Protein AF-A0A7K4GZM2-F1 (afdb_monomer_lite)

Structure (mmCIF, N/CA/C/O backbone):
data_AF-A0A7K4GZM2-F1
#
_entry.id   AF-A0A7K4GZM2-F1
#
loop_
_atom_site.group_PDB
_atom_site.id
_atom_site.type_symbol
_atom_site.label_atom_id
_atom_site.label_alt_id
_atom_site.label_comp_id
_atom_site.label_asym_id
_atom_site.label_entity_id
_atom_site.label_seq_id
_atom_site.pdbx_PDB_ins_code
_atom_site.Cartn_x
_atom_site.Cartn_y
_atom_site.Cartn_z
_atom_site.occupancy
_atom_site.B_iso_or_equiv
_atom_site.auth_seq_id
_atom_site.auth_comp_id
_atom_site.auth_asym_id
_atom_site.auth_atom_id
_atom_site.pdbx_PDB_model_num
ATOM 1 N N . ASN A 1 1 ? -41.324 -0.581 61.696 1.00 61.19 1 ASN A N 1
ATOM 2 C CA . ASN A 1 1 ? -40.432 0.568 61.418 1.00 61.19 1 ASN A CA 1
ATOM 3 C C . ASN A 1 1 ? -38.972 0.171 61.195 1.00 61.19 1 ASN A C 1
ATOM 5 O O . ASN A 1 1 ? -38.541 0.281 60.059 1.00 61.19 1 ASN A O 1
ATOM 9 N N . ASN A 1 2 ? -38.224 -0.384 62.160 1.00 70.12 2 ASN A N 1
ATOM 10 C CA . ASN A 1 2 ? -36.789 -0.703 61.947 1.00 70.12 2 ASN A CA 1
ATOM 11 C C . ASN A 1 2 ? -36.488 -1.720 60.825 1.00 70.12 2 ASN A C 1
ATOM 13 O O . ASN A 1 2 ? -35.493 -1.585 60.121 1.00 70.12 2 ASN A O 1
ATOM 17 N N . ASN A 1 3 ? -37.356 -2.713 60.610 1.00 80.44 3 ASN A N 1
ATOM 18 C CA . ASN A 1 3 ? -37.133 -3.757 59.598 1.00 80.44 3 ASN A CA 1
ATOM 19 C C . ASN A 1 3 ? -37.296 -3.262 58.145 1.00 80.44 3 ASN A C 1
ATOM 21 O O . ASN A 1 3 ? -36.749 -3.859 57.221 1.00 80.44 3 ASN A O 1
ATOM 25 N N . GLU A 1 4 ? -38.063 -2.192 57.920 1.00 85.56 4 GLU A N 1
ATOM 26 C CA . GLU A 1 4 ? -38.212 -1.594 56.586 1.00 85.56 4 GLU A CA 1
ATOM 27 C C . GLU A 1 4 ? -37.049 -0.668 56.252 1.00 85.56 4 GLU A C 1
ATOM 29 O O . GLU A 1 4 ? -36.543 -0.714 55.133 1.00 85.56 4 GLU A O 1
ATOM 34 N N . ILE A 1 5 ? -36.569 0.086 57.245 1.00 88.81 5 ILE A N 1
ATOM 35 C CA . ILE A 1 5 ? -35.368 0.921 57.131 1.00 88.81 5 ILE A CA 1
ATOM 36 C C . ILE A 1 5 ? -34.173 0.054 56.712 1.00 88.81 5 ILE A C 1
ATOM 38 O O . ILE A 1 5 ? -33.538 0.339 55.702 1.00 88.81 5 ILE A O 1
ATOM 42 N N .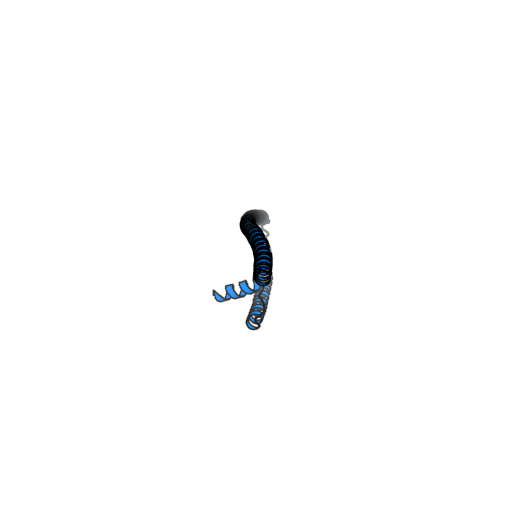 PHE A 1 6 ? -33.969 -1.089 57.374 1.00 89.12 6 PHE A N 1
ATOM 43 C CA . PHE A 1 6 ? -32.878 -2.016 57.051 1.00 89.12 6 PHE A CA 1
ATOM 44 C C . PHE A 1 6 ? -32.969 -2.594 55.623 1.00 89.12 6 PHE A C 1
ATOM 46 O O . PHE A 1 6 ? -31.968 -2.791 54.932 1.00 89.12 6 PHE A O 1
ATOM 53 N N . LYS A 1 7 ? -34.191 -2.857 55.132 1.00 91.00 7 LYS A N 1
ATOM 54 C CA . LYS A 1 7 ? -34.418 -3.308 53.747 1.00 91.00 7 LYS A CA 1
ATOM 55 C C . LYS A 1 7 ? -34.114 -2.206 52.732 1.00 91.00 7 LYS A C 1
ATOM 57 O O . LYS A 1 7 ? -33.614 -2.509 51.649 1.00 91.00 7 LYS A O 1
ATOM 62 N N . ILE A 1 8 ? -34.439 -0.956 53.055 1.00 91.44 8 ILE A N 1
ATOM 63 C CA . ILE A 1 8 ? -34.152 0.206 52.208 1.00 91.44 8 ILE A CA 1
ATOM 64 C C . ILE A 1 8 ? -32.641 0.454 52.154 1.00 91.44 8 ILE A C 1
ATOM 66 O O . ILE A 1 8 ? -32.098 0.586 51.060 1.00 91.44 8 ILE A O 1
ATOM 70 N N . GLU A 1 9 ? -31.946 0.417 53.290 1.00 91.81 9 GLU A N 1
ATOM 71 C CA . GLU A 1 9 ? -30.486 0.566 53.365 1.00 91.81 9 GLU A CA 1
ATOM 72 C C . GLU A 1 9 ? -29.762 -0.483 52.518 1.00 91.81 9 GLU A C 1
ATOM 74 O O . GLU A 1 9 ? -28.926 -0.141 51.681 1.00 91.81 9 GLU A O 1
ATOM 79 N N . ARG A 1 10 ? -30.167 -1.755 52.624 1.00 92.38 10 ARG A N 1
ATOM 80 C CA . ARG A 1 10 ? -29.591 -2.833 51.810 1.00 92.38 10 ARG A CA 1
ATOM 81 C C . ARG A 1 10 ? -29.833 -2.637 50.311 1.00 92.38 10 ARG A C 1
ATOM 83 O O . ARG A 1 10 ? -28.962 -2.944 49.499 1.00 92.38 10 ARG A O 1
ATOM 90 N N . LYS A 1 11 ? -31.001 -2.116 49.915 1.00 94.31 11 LYS A N 1
ATOM 91 C CA . LYS A 1 11 ? -31.277 -1.766 48.509 1.00 94.31 11 LYS A CA 1
ATOM 92 C C . LYS A 1 11 ? -30.381 -0.625 48.031 1.00 94.31 11 LYS A C 1
ATOM 94 O O . LYS A 1 11 ? -29.847 -0.713 46.929 1.00 94.31 11 LYS A O 1
ATOM 99 N N . ILE A 1 12 ? -30.191 0.411 48.850 1.00 94.06 12 ILE A N 1
ATOM 100 C CA . ILE A 1 12 ? -29.289 1.530 48.544 1.00 94.06 12 ILE A CA 1
ATOM 101 C C . ILE A 1 12 ? -27.859 1.018 48.348 1.00 94.06 12 ILE A C 1
ATOM 103 O O . ILE A 1 12 ? -27.183 1.420 47.403 1.00 94.06 12 ILE A O 1
ATOM 107 N N . GLU A 1 13 ? -27.406 0.097 49.194 1.00 94.69 13 GLU A N 1
ATOM 108 C CA . GLU A 1 13 ? -26.070 -0.488 49.107 1.00 94.69 13 GLU A CA 1
ATOM 109 C C . GLU A 1 13 ? -25.874 -1.318 47.828 1.00 94.69 13 GLU A C 1
ATOM 111 O O . GLU A 1 13 ? -24.885 -1.137 47.116 1.00 94.69 13 GLU A O 1
ATOM 116 N N . ILE A 1 14 ? -26.861 -2.141 47.452 1.00 94.62 14 ILE A N 1
ATOM 117 C CA . ILE A 1 14 ? -26.853 -2.876 46.175 1.00 94.62 14 ILE A CA 1
ATOM 118 C C . ILE A 1 14 ? -26.784 -1.911 44.985 1.00 94.62 14 ILE A C 1
ATOM 120 O O . ILE A 1 14 ? -26.012 -2.131 44.050 1.00 94.62 14 ILE A O 1
ATOM 124 N N . VAL A 1 15 ? -27.568 -0.830 45.014 1.00 95.94 15 VAL A N 1
ATOM 125 C CA . VAL A 1 15 ? -27.566 0.180 43.947 1.00 95.94 15 VAL A CA 1
ATOM 126 C C . VAL A 1 15 ? -26.206 0.873 43.847 1.00 95.94 15 VAL A C 1
ATOM 128 O O . VAL A 1 15 ? -25.705 1.035 42.736 1.00 95.94 15 VAL A O 1
ATOM 131 N N . LYS A 1 16 ? -25.560 1.205 44.973 1.00 96.50 16 LYS A N 1
ATOM 132 C CA . LYS A 1 16 ? -24.195 1.763 44.986 1.00 96.50 16 LYS A CA 1
ATOM 133 C C . LYS A 1 16 ? -23.177 0.810 44.360 1.00 96.50 16 LYS A C 1
ATOM 135 O O . LYS A 1 16 ? -22.384 1.233 43.524 1.00 96.50 16 LYS A O 1
ATOM 140 N N . ILE A 1 17 ? -23.224 -0.476 44.714 1.00 95.62 17 ILE A N 1
ATOM 141 C CA . ILE A 1 17 ? -22.334 -1.493 44.132 1.00 95.62 17 ILE A CA 1
ATOM 142 C C . ILE A 1 17 ? -22.547 -1.591 42.617 1.00 95.62 17 ILE A C 1
ATOM 144 O O . ILE A 1 17 ? -21.582 -1.643 41.856 1.00 95.62 17 ILE A O 1
ATOM 148 N N . ASN A 1 18 ? -23.802 -1.593 42.164 1.00 96.38 18 ASN A N 1
ATOM 149 C CA . ASN A 1 18 ? -24.116 -1.658 40.739 1.00 96.38 18 ASN A CA 1
ATOM 150 C C . ASN A 1 18 ? -23.653 -0.403 39.986 1.00 96.38 18 ASN A C 1
ATOM 152 O O . ASN A 1 18 ? -23.101 -0.529 38.897 1.00 96.38 18 ASN A O 1
ATOM 156 N N . LEU A 1 19 ? -23.815 0.786 40.572 1.00 96.12 19 LEU A N 1
ATOM 157 C CA . LEU A 1 19 ? -23.305 2.039 40.009 1.00 96.12 19 LEU A CA 1
ATOM 158 C C . LEU A 1 19 ? -21.782 2.018 39.857 1.00 96.12 19 LEU A C 1
ATOM 160 O O . LEU A 1 19 ? -21.281 2.353 38.786 1.00 96.12 19 LEU A O 1
ATOM 164 N N . ASN A 1 20 ? -21.055 1.555 40.877 1.00 96.88 20 ASN A N 1
ATOM 165 C CA . ASN A 1 20 ? -19.599 1.427 40.801 1.00 96.88 20 ASN A CA 1
ATOM 166 C C . ASN A 1 20 ? -19.174 0.462 39.685 1.00 96.88 20 ASN A C 1
ATOM 168 O O . ASN A 1 20 ? -18.287 0.790 38.902 1.00 96.88 20 ASN A O 1
ATOM 172 N N . LYS A 1 21 ? -19.857 -0.681 39.536 1.00 96.75 21 LYS A N 1
ATOM 173 C CA . LYS A 1 21 ? -19.587 -1.629 38.441 1.00 96.75 21 LYS A CA 1
ATOM 174 C C . LYS A 1 21 ? -19.818 -1.015 37.061 1.00 96.75 21 LYS A C 1
ATOM 176 O O . LYS A 1 21 ? -19.026 -1.246 36.152 1.00 96.75 21 LYS A O 1
ATOM 181 N N . ILE A 1 22 ? -20.895 -0.246 36.892 1.00 96.12 22 ILE A N 1
ATOM 182 C CA . ILE A 1 22 ? -21.176 0.452 35.628 1.00 96.12 22 ILE A CA 1
ATOM 183 C C . ILE A 1 22 ? -20.067 1.467 35.337 1.00 96.12 22 ILE A C 1
ATOM 185 O O . ILE A 1 22 ? -19.586 1.541 34.209 1.00 96.12 22 ILE A O 1
ATOM 189 N N . TYR A 1 23 ? -19.626 2.209 36.352 1.00 96.69 23 TYR A N 1
ATOM 190 C CA . TYR A 1 23 ? -18.552 3.186 36.210 1.00 96.69 23 TYR A CA 1
ATOM 191 C C . TYR A 1 23 ? -17.219 2.535 35.805 1.00 96.69 23 TYR A C 1
ATOM 193 O O . TYR A 1 23 ? -16.563 2.996 34.872 1.00 96.69 23 TYR A O 1
ATOM 201 N N . GLU A 1 24 ? -16.848 1.415 36.431 1.00 96.56 24 GLU A N 1
ATOM 202 C CA . GLU A 1 24 ? -15.659 0.637 36.057 1.00 96.56 24 GLU A CA 1
ATOM 203 C C . GLU A 1 24 ? -15.724 0.138 34.607 1.00 96.56 24 GLU A C 1
ATOM 205 O O . GLU A 1 24 ? -14.749 0.247 33.857 1.00 96.56 24 GLU A O 1
ATOM 210 N N . GLN A 1 25 ? -16.879 -0.385 34.183 1.00 96.62 25 GLN A N 1
ATOM 211 C CA . GLN A 1 25 ? -17.083 -0.831 32.803 1.00 96.62 25 GLN A CA 1
ATOM 212 C C . GLN A 1 25 ? -16.968 0.326 31.808 1.00 96.62 25 GLN A C 1
ATOM 214 O O . GLN A 1 25 ? -16.331 0.170 30.764 1.00 96.62 25 GLN A O 1
ATOM 219 N N . LEU A 1 26 ? -17.539 1.483 32.146 1.00 96.94 26 LEU A N 1
ATOM 220 C CA . LEU A 1 26 ? -17.491 2.675 31.310 1.00 96.94 26 LEU A CA 1
ATOM 221 C C . LEU A 1 26 ? -16.056 3.180 31.135 1.00 96.94 26 LEU A C 1
ATOM 223 O O . LEU A 1 26 ? -15.643 3.443 30.006 1.00 96.94 26 LEU A O 1
ATOM 227 N N . ASN A 1 27 ? -15.269 3.227 32.212 1.00 96.94 27 ASN A N 1
ATOM 228 C CA . ASN A 1 27 ? -13.855 3.596 32.130 1.00 96.94 27 ASN A CA 1
ATOM 229 C C . ASN A 1 27 ? -13.065 2.616 31.265 1.00 96.94 27 ASN A C 1
ATOM 231 O O . ASN A 1 27 ? -12.371 3.038 30.344 1.00 96.94 27 ASN A O 1
ATOM 235 N N . LYS A 1 28 ? -13.251 1.308 31.469 1.00 97.38 28 LYS A N 1
ATOM 236 C CA . LYS A 1 28 ? -12.581 0.282 30.661 1.00 97.38 28 LYS A CA 1
ATOM 237 C C . LYS A 1 28 ? -12.896 0.417 29.168 1.00 97.38 28 LYS A C 1
ATOM 239 O O . LYS A 1 28 ? -12.027 0.220 28.320 1.00 97.38 28 LYS A O 1
ATOM 244 N N . TRP A 1 29 ? -14.149 0.708 28.823 1.00 97.25 29 TRP A N 1
ATOM 245 C CA . TRP A 1 29 ? -14.552 0.894 27.428 1.00 97.25 29 TRP A CA 1
ATOM 246 C C . TRP A 1 29 ? -14.038 2.210 26.851 1.00 97.25 29 TRP A C 1
ATOM 248 O O . TRP A 1 29 ? -13.627 2.235 25.692 1.00 97.25 29 TRP A O 1
ATOM 258 N N . SER A 1 30 ? -14.012 3.270 27.657 1.00 96.69 30 SER A N 1
ATOM 259 C CA . SER A 1 30 ? -13.432 4.559 27.283 1.00 96.69 30 SER A CA 1
ATOM 260 C C . SER A 1 30 ? -11.944 4.419 26.960 1.00 96.69 30 SER A C 1
ATOM 262 O O . SER A 1 30 ? -11.522 4.767 25.859 1.00 96.69 30 SER A O 1
ATOM 264 N N . GLU A 1 31 ? -11.166 3.800 27.851 1.00 97.69 31 GLU A N 1
ATOM 265 C CA . GLU A 1 31 ? -9.734 3.545 27.652 1.00 97.69 31 GLU A CA 1
ATOM 266 C C . GLU A 1 31 ? -9.476 2.717 26.392 1.00 97.69 31 GLU A C 1
ATOM 268 O O . GLU A 1 31 ? -8.670 3.101 25.544 1.00 97.69 31 GLU A O 1
ATOM 273 N N . LYS A 1 32 ? -10.229 1.625 26.207 1.00 97.62 32 LYS A N 1
ATOM 274 C CA . LYS A 1 32 ? -10.116 0.782 25.011 1.00 97.62 32 LYS A CA 1
ATOM 275 C C . LYS A 1 32 ? -10.452 1.547 23.727 1.00 97.62 32 LYS A C 1
ATOM 277 O O . LYS A 1 32 ? -9.831 1.318 22.689 1.00 97.62 32 LYS A O 1
ATOM 282 N N . SER A 1 33 ? -11.439 2.440 23.777 1.00 96.06 33 SER A N 1
ATOM 283 C CA . SER A 1 33 ? -11.805 3.294 22.645 1.00 96.06 33 SER A CA 1
ATOM 284 C C . SER A 1 33 ? -10.667 4.251 22.281 1.00 96.06 33 SER A C 1
ATOM 286 O O . SER A 1 33 ? -10.290 4.339 21.112 1.00 96.06 33 SER A O 1
ATOM 288 N N . GLN A 1 34 ? -10.056 4.897 23.280 1.00 97.19 34 GLN A N 1
ATOM 289 C CA . GLN A 1 34 ? -8.914 5.793 23.079 1.00 97.19 34 GLN A CA 1
ATOM 290 C C . GLN A 1 34 ? -7.684 5.053 22.538 1.00 97.19 34 GLN A C 1
ATOM 292 O O . GLN A 1 34 ? -7.028 5.536 21.615 1.00 97.19 34 GLN A O 1
ATOM 297 N N . GLU A 1 35 ? -7.398 3.852 23.044 1.00 97.81 35 GLU A N 1
ATOM 298 C CA . GLU A 1 35 ? -6.292 3.027 22.549 1.00 97.81 35 GLU A CA 1
ATOM 299 C C . GLU A 1 35 ? -6.488 2.655 21.072 1.00 97.81 35 GLU A C 1
ATOM 301 O O . GLU A 1 35 ? -5.576 2.804 20.256 1.00 97.81 35 GLU A O 1
ATOM 306 N N . ASN A 1 36 ? -7.696 2.224 20.702 1.00 97.25 36 ASN A N 1
ATOM 307 C CA . ASN A 1 36 ? -8.025 1.912 19.314 1.00 97.25 36 ASN A CA 1
ATOM 308 C C . ASN A 1 36 ? -7.939 3.146 18.411 1.00 97.25 36 ASN A C 1
ATOM 310 O O . ASN A 1 36 ? -7.453 3.041 17.286 1.00 97.25 36 ASN A O 1
ATOM 314 N N . HIS A 1 37 ? -8.381 4.309 18.894 1.00 96.44 37 HIS A N 1
ATOM 315 C CA . HIS A 1 37 ? -8.253 5.564 18.160 1.00 96.44 37 HIS A CA 1
ATOM 316 C C . HIS A 1 37 ? -6.781 5.917 17.908 1.00 96.44 37 HIS A C 1
ATOM 318 O O . HIS A 1 37 ? -6.410 6.249 16.784 1.00 96.44 37 HIS A O 1
ATOM 324 N N . SER A 1 38 ? -5.926 5.761 18.920 1.00 97.94 38 SER A N 1
ATOM 325 C CA . SER A 1 38 ? -4.485 5.991 18.792 1.00 97.94 38 SER A CA 1
ATOM 326 C C . SER A 1 38 ? -3.836 5.038 17.781 1.00 97.94 38 SER A C 1
ATOM 328 O O . SER A 1 38 ? -3.120 5.484 16.885 1.00 97.94 38 SER A O 1
ATOM 330 N N . LYS A 1 39 ? -4.159 3.736 17.841 1.00 97.88 39 LYS A N 1
ATOM 331 C CA . LYS A 1 39 ? -3.692 2.745 16.853 1.00 97.88 39 LYS A CA 1
ATOM 332 C C . LYS A 1 39 ? -4.147 3.094 15.441 1.00 97.88 39 LYS A C 1
ATOM 334 O O . LYS A 1 39 ? -3.353 3.055 14.511 1.00 97.88 39 LYS A O 1
ATOM 339 N N . MET A 1 40 ? -5.410 3.481 15.284 1.00 97.06 40 MET A N 1
ATOM 340 C CA . MET A 1 40 ? -5.953 3.905 13.997 1.00 97.06 40 MET A CA 1
ATOM 341 C C . MET A 1 40 ? -5.161 5.090 13.426 1.00 97.06 40 MET A C 1
ATOM 343 O O . MET A 1 40 ? -4.731 5.026 12.277 1.00 97.06 40 MET A O 1
ATOM 347 N N . LEU A 1 41 ? -4.882 6.122 14.228 1.00 97.81 41 LEU A N 1
ATOM 348 C CA . LEU A 1 41 ? -4.074 7.265 13.791 1.00 97.81 41 LEU A CA 1
ATOM 349 C C . LEU A 1 41 ? -2.656 6.858 13.370 1.00 97.81 41 LEU A C 1
ATOM 351 O O . LEU A 1 41 ? -2.160 7.349 12.356 1.00 97.81 41 LEU A O 1
ATOM 355 N N . GLN A 1 42 ? -2.015 5.953 14.112 1.00 97.38 42 GLN A N 1
ATOM 356 C CA . GLN A 1 42 ? -0.696 5.428 13.750 1.00 97.38 42 GLN A CA 1
ATOM 357 C C . GLN A 1 42 ? -0.724 4.697 12.403 1.00 97.38 42 GLN A C 1
ATOM 359 O O . GLN A 1 42 ? 0.146 4.926 11.564 1.00 97.38 42 GLN A O 1
ATOM 364 N N . GLU A 1 43 ? -1.743 3.872 12.159 1.00 97.44 43 GLU A N 1
ATOM 365 C CA . GLU A 1 43 ? -1.900 3.177 10.880 1.00 97.44 43 GLU A CA 1
ATOM 366 C C . GLU A 1 43 ? -2.107 4.152 9.715 1.00 97.44 43 GLU A C 1
ATOM 368 O O . GLU A 1 43 ? -1.476 4.002 8.669 1.00 97.44 43 GLU A O 1
ATOM 373 N N . PHE A 1 44 ? -2.907 5.209 9.890 1.00 97.25 44 PHE A N 1
ATOM 374 C CA . PHE A 1 44 ? -3.052 6.241 8.857 1.00 97.25 44 PHE A CA 1
ATOM 375 C C . PHE A 1 44 ? -1.728 6.946 8.548 1.00 97.25 44 PHE A C 1
ATOM 377 O O . P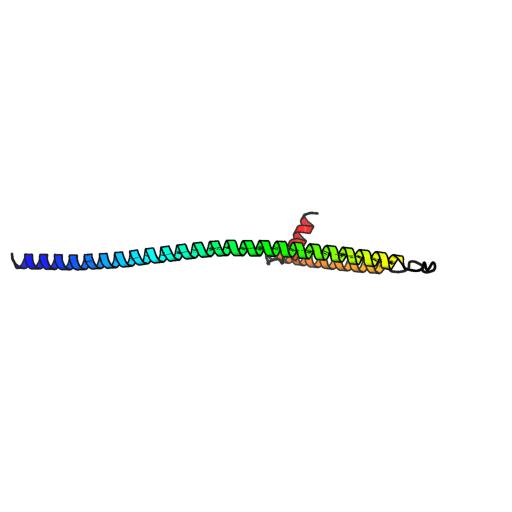HE A 1 44 ? -1.374 7.102 7.379 1.00 97.25 44 PHE A O 1
ATOM 384 N N . GLN A 1 45 ? -0.953 7.300 9.576 1.00 97.06 45 GLN A N 1
ATOM 385 C CA . GLN A 1 45 ? 0.374 7.889 9.382 1.00 97.06 45 GLN A CA 1
ATOM 386 C C . GLN A 1 45 ? 1.326 6.938 8.642 1.00 97.06 45 GLN A C 1
ATOM 388 O O . GLN A 1 45 ? 2.104 7.380 7.795 1.00 97.06 45 GLN A O 1
ATOM 393 N N . ASN A 1 46 ? 1.269 5.637 8.936 1.00 98.00 46 ASN A N 1
ATOM 394 C CA . ASN A 1 46 ? 2.070 4.631 8.241 1.00 98.00 46 ASN A CA 1
ATOM 395 C C . ASN A 1 46 ? 1.670 4.512 6.768 1.00 98.00 46 ASN A C 1
ATOM 397 O O . ASN A 1 46 ? 2.537 4.472 5.896 1.00 98.00 46 ASN A O 1
ATOM 401 N N . VAL A 1 47 ? 0.368 4.509 6.474 1.00 97.81 47 VAL A N 1
ATOM 402 C CA . VAL A 1 47 ? -0.147 4.481 5.100 1.00 97.81 47 VAL A CA 1
ATOM 403 C C . VAL A 1 47 ? 0.342 5.687 4.302 1.00 97.81 47 VAL A C 1
ATOM 405 O O . VAL A 1 47 ? 0.746 5.533 3.149 1.00 97.81 47 VAL A O 1
ATOM 408 N N . ASP A 1 48 ? 0.340 6.877 4.895 1.00 96.94 48 ASP A N 1
ATOM 409 C CA . ASP A 1 48 ? 0.786 8.082 4.197 1.00 96.94 48 ASP A CA 1
ATOM 410 C C . ASP A 1 48 ? 2.300 8.089 3.953 1.00 96.94 48 ASP A C 1
ATOM 412 O O . ASP A 1 48 ? 2.732 8.445 2.855 1.00 96.94 48 ASP A O 1
ATOM 416 N N . LYS A 1 49 ? 3.106 7.582 4.897 1.00 97.69 49 LYS A N 1
ATOM 417 C CA . LYS A 1 49 ? 4.543 7.345 4.666 1.00 97.69 49 LYS A CA 1
ATOM 418 C C . LYS A 1 49 ? 4.781 6.368 3.514 1.00 97.69 49 LYS A C 1
ATOM 420 O O . LYS A 1 49 ? 5.554 6.667 2.612 1.00 97.69 49 LYS A O 1
ATOM 425 N N . LEU A 1 50 ? 4.063 5.244 3.490 1.00 98.00 50 LEU A N 1
ATOM 426 C CA . LEU A 1 50 ? 4.194 4.242 2.427 1.00 98.00 50 LEU A CA 1
ATOM 427 C C . LEU A 1 50 ? 3.809 4.790 1.047 1.00 98.00 50 LEU A C 1
ATOM 429 O O . LEU A 1 50 ? 4.423 4.421 0.046 1.00 98.00 50 LEU A O 1
ATOM 433 N N . LYS A 1 51 ? 2.803 5.671 0.969 1.00 97.56 51 LYS A N 1
ATOM 434 C CA . LYS A 1 51 ? 2.451 6.356 -0.287 1.00 97.56 51 LYS A CA 1
ATOM 435 C C . LYS A 1 51 ? 3.589 7.243 -0.777 1.00 97.56 51 LYS A C 1
ATOM 437 O O . LYS A 1 51 ? 3.881 7.234 -1.972 1.00 97.56 51 LYS A O 1
ATOM 442 N N . GLU A 1 52 ? 4.215 7.985 0.129 1.00 97.69 52 GLU A N 1
ATOM 443 C CA . GLU A 1 52 ? 5.331 8.867 -0.203 1.00 97.69 52 GLU A CA 1
ATOM 444 C C . GLU A 1 52 ? 6.568 8.072 -0.644 1.00 97.69 52 GLU A C 1
ATOM 446 O O . GLU A 1 52 ? 7.167 8.379 -1.673 1.00 97.69 52 GLU A O 1
ATOM 451 N N . ASP A 1 53 ? 6.904 6.992 0.064 1.00 97.88 53 ASP A N 1
ATOM 452 C CA . ASP A 1 53 ? 8.020 6.111 -0.302 1.00 97.88 53 ASP A CA 1
ATOM 453 C C . ASP A 1 53 ? 7.790 5.440 -1.661 1.00 97.88 53 ASP A C 1
ATOM 455 O O . ASP A 1 53 ? 8.690 5.383 -2.502 1.00 97.88 53 ASP A O 1
ATOM 459 N N . LYS A 1 54 ? 6.556 4.990 -1.924 1.00 97.69 54 LYS A N 1
ATOM 460 C CA . LYS A 1 54 ? 6.169 4.457 -3.233 1.00 97.69 54 LYS A CA 1
ATOM 461 C C . LYS A 1 54 ? 6.385 5.494 -4.335 1.00 97.69 54 LYS A C 1
ATOM 463 O O . LYS A 1 54 ? 6.941 5.156 -5.378 1.00 97.69 54 LYS A O 1
ATOM 468 N N . ARG A 1 55 ? 5.947 6.735 -4.118 1.00 97.19 55 ARG A N 1
ATOM 469 C CA . ARG A 1 55 ? 6.091 7.810 -5.104 1.00 97.19 55 ARG A CA 1
ATOM 470 C C . ARG A 1 55 ? 7.563 8.076 -5.424 1.00 97.19 55 ARG A C 1
ATOM 472 O O . ARG A 1 55 ? 7.911 8.161 -6.598 1.00 97.19 55 ARG A O 1
ATOM 479 N N . LYS A 1 56 ? 8.426 8.141 -4.407 1.00 97.81 56 LYS A N 1
ATOM 480 C CA . LYS A 1 56 ? 9.875 8.322 -4.595 1.00 97.81 56 LYS A CA 1
ATOM 481 C C . LYS A 1 56 ? 10.490 7.195 -5.422 1.00 97.81 56 LYS A C 1
ATOM 483 O O . LYS A 1 56 ? 11.202 7.464 -6.382 1.00 97.81 56 LYS A O 1
ATOM 488 N N . LEU A 1 57 ? 10.154 5.942 -5.111 1.00 97.56 57 LEU A N 1
ATOM 489 C CA . LEU A 1 57 ? 10.623 4.785 -5.881 1.00 97.56 57 LEU A CA 1
ATOM 490 C C . LEU A 1 57 ? 10.138 4.809 -7.338 1.00 97.56 57 LEU A C 1
ATOM 492 O O . LEU A 1 57 ? 10.879 4.432 -8.246 1.00 97.56 57 LEU A O 1
ATOM 496 N N . GLU A 1 58 ? 8.900 5.244 -7.584 1.00 96.25 58 GLU A N 1
ATOM 497 C CA . GLU A 1 58 ? 8.373 5.406 -8.942 1.00 96.25 58 GLU A CA 1
ATOM 498 C C . GLU A 1 58 ? 9.127 6.498 -9.716 1.00 96.25 58 GLU A C 1
ATOM 500 O O . GLU A 1 58 ? 9.488 6.282 -10.876 1.00 96.25 58 GLU A O 1
ATOM 505 N N . GLU A 1 59 ? 9.411 7.638 -9.082 1.00 97.50 59 GLU A N 1
ATOM 506 C CA . GLU A 1 59 ? 10.199 8.728 -9.668 1.00 97.50 59 GLU A CA 1
ATOM 507 C C . GLU A 1 59 ? 11.634 8.267 -9.997 1.00 97.50 59 GLU A C 1
ATOM 509 O O . GLU A 1 59 ? 12.089 8.437 -11.133 1.00 97.50 59 GLU A O 1
ATOM 514 N N . GLU A 1 60 ? 12.303 7.568 -9.074 1.00 97.62 60 GLU A N 1
ATOM 515 C CA . GLU A 1 60 ? 13.632 6.980 -9.298 1.00 97.62 60 GLU A CA 1
ATOM 516 C C . GLU A 1 60 ? 13.639 5.968 -10.453 1.00 97.62 60 GLU A C 1
ATOM 518 O O . GLU A 1 60 ? 14.545 5.965 -11.293 1.00 97.62 60 GLU A O 1
ATOM 523 N N . LEU A 1 61 ? 12.619 5.109 -10.543 1.00 96.69 61 LEU A N 1
ATOM 524 C CA . LEU A 1 61 ? 12.499 4.127 -11.621 1.00 96.69 61 LEU A CA 1
ATOM 525 C C . LEU A 1 61 ? 12.314 4.803 -12.981 1.00 96.69 61 LEU A C 1
ATOM 527 O O . LEU A 1 61 ? 12.906 4.372 -13.976 1.00 96.69 61 LEU A O 1
ATOM 531 N N . ILE A 1 62 ? 11.502 5.860 -13.036 1.00 96.81 62 ILE A N 1
ATOM 532 C CA . ILE A 1 62 ? 11.294 6.646 -14.253 1.00 96.81 62 ILE A CA 1
ATOM 533 C C . ILE A 1 62 ? 12.613 7.274 -14.704 1.00 96.81 62 ILE A C 1
ATOM 535 O O . ILE A 1 62 ? 12.951 7.196 -15.888 1.00 96.81 62 ILE A O 1
ATOM 539 N N . ASP A 1 63 ? 13.376 7.864 -13.789 1.00 97.12 63 ASP A N 1
ATOM 540 C CA . ASP A 1 63 ? 14.640 8.508 -14.131 1.00 97.12 63 ASP A CA 1
ATOM 541 C C . ASP A 1 63 ? 15.716 7.498 -14.538 1.00 97.12 63 ASP A C 1
ATOM 543 O O . ASP A 1 63 ? 16.395 7.709 -15.548 1.00 97.12 63 ASP A O 1
ATOM 547 N N . ASN A 1 64 ? 15.789 6.344 -13.874 1.00 97.62 64 ASN A N 1
ATOM 548 C CA . ASN A 1 64 ? 16.645 5.230 -14.290 1.00 97.62 64 ASN A CA 1
ATOM 549 C C . ASN A 1 64 ? 16.286 4.703 -15.684 1.00 97.62 64 ASN A C 1
ATOM 551 O O . ASN A 1 64 ? 17.161 4.364 -16.482 1.00 97.62 64 ASN A O 1
ATOM 555 N N . LYS A 1 65 ? 14.996 4.660 -16.024 1.00 97.25 65 LYS A N 1
ATOM 556 C CA . LYS A 1 65 ? 14.572 4.286 -17.372 1.00 97.25 65 LYS A CA 1
ATOM 557 C C . LYS A 1 65 ? 15.001 5.332 -18.400 1.00 97.25 65 LYS A C 1
ATOM 559 O O . LYS A 1 65 ? 15.561 4.968 -19.430 1.00 97.25 65 LYS A O 1
ATOM 564 N N . LYS A 1 66 ? 14.803 6.624 -18.115 1.00 97.44 66 LYS A N 1
ATOM 565 C CA . LYS A 1 66 ? 15.245 7.710 -19.007 1.00 97.44 66 LYS A CA 1
ATOM 566 C C . LYS A 1 66 ? 16.754 7.665 -19.244 1.00 97.44 66 LYS A C 1
ATOM 568 O O . LYS A 1 66 ? 17.197 7.909 -20.364 1.00 97.44 66 LYS A O 1
ATOM 573 N N . THR A 1 67 ? 17.558 7.396 -18.215 1.00 97.12 67 THR A N 1
ATOM 574 C CA . THR A 1 67 ? 19.017 7.293 -18.369 1.00 97.12 67 THR A CA 1
ATOM 575 C C . THR A 1 67 ? 19.402 6.065 -19.187 1.00 97.12 67 THR A C 1
ATOM 577 O O . THR A 1 67 ? 20.201 6.194 -20.113 1.00 97.12 67 THR A O 1
ATOM 580 N N . ALA A 1 68 ? 18.788 4.907 -18.931 1.00 96.62 68 ALA A N 1
ATOM 581 C CA . ALA A 1 68 ? 18.996 3.701 -19.728 1.00 96.62 68 ALA A CA 1
ATOM 582 C C . ALA A 1 68 ? 18.638 3.912 -21.210 1.00 96.62 68 ALA A C 1
ATOM 584 O O . ALA A 1 68 ? 19.426 3.550 -22.087 1.00 96.62 68 ALA A O 1
ATOM 585 N N . ASP A 1 69 ? 17.504 4.560 -21.493 1.00 96.12 69 ASP A N 1
ATOM 586 C CA . ASP A 1 69 ? 17.067 4.883 -22.854 1.00 96.12 69 ASP A CA 1
ATOM 587 C C . ASP A 1 69 ? 18.072 5.823 -23.549 1.00 96.12 69 ASP A C 1
ATOM 589 O O . ASP A 1 69 ? 18.487 5.556 -24.678 1.00 96.12 69 ASP A O 1
ATOM 593 N N . LYS A 1 70 ? 18.576 6.855 -22.852 1.00 96.94 70 LYS A N 1
ATOM 594 C CA . LYS A 1 70 ? 19.638 7.739 -23.375 1.00 96.94 70 LYS A CA 1
ATOM 595 C C . LYS A 1 70 ? 20.915 6.972 -23.725 1.00 96.94 70 LYS A C 1
ATOM 597 O O . LYS A 1 70 ? 21.484 7.179 -24.797 1.00 96.94 70 LYS A O 1
ATOM 602 N N . PHE A 1 71 ? 21.379 6.081 -22.848 1.00 97.06 71 PHE A N 1
ATOM 603 C CA . PHE A 1 71 ? 22.559 5.257 -23.130 1.00 97.06 71 PHE A CA 1
ATOM 604 C C . PHE A 1 71 ? 22.326 4.315 -24.312 1.00 97.06 71 PHE A C 1
ATOM 606 O O . PHE A 1 71 ? 23.221 4.116 -25.138 1.00 97.06 71 PHE A O 1
ATOM 613 N N . HIS A 1 72 ? 21.120 3.760 -24.429 1.00 95.94 72 HIS A N 1
ATOM 614 C CA . HIS A 1 72 ? 20.750 2.918 -25.555 1.00 95.94 72 HIS A CA 1
ATOM 615 C C . HIS A 1 72 ? 20.793 3.688 -26.882 1.00 95.94 72 HIS A C 1
ATOM 617 O O . HIS A 1 72 ? 21.379 3.210 -27.857 1.00 95.94 72 HIS A O 1
ATOM 623 N N . GLU A 1 73 ? 20.246 4.902 -26.915 1.00 95.56 73 GLU A N 1
ATOM 624 C CA . GLU A 1 73 ? 20.307 5.779 -28.085 1.00 95.56 73 GLU A CA 1
ATOM 625 C C . GLU A 1 73 ? 21.752 6.110 -28.471 1.00 95.56 73 GLU A C 1
ATOM 627 O O . GLU A 1 73 ? 22.138 5.927 -29.629 1.00 95.56 73 GLU A O 1
ATOM 632 N N . GLN A 1 74 ? 22.584 6.507 -27.503 1.00 95.38 74 GLN A N 1
ATOM 633 C CA . GLN A 1 74 ? 24.008 6.775 -27.734 1.00 95.38 74 GLN A CA 1
ATOM 634 C C . GLN A 1 74 ? 24.730 5.554 -28.317 1.00 95.38 74 GLN A C 1
ATOM 636 O O . GLN A 1 74 ? 25.483 5.669 -29.290 1.00 95.38 74 GLN A O 1
ATOM 641 N N . TYR A 1 75 ? 24.462 4.364 -27.778 1.00 94.94 75 TYR A N 1
ATOM 642 C CA . TYR A 1 75 ? 25.012 3.114 -28.291 1.00 94.94 75 TYR A CA 1
ATOM 643 C C . TYR A 1 75 ? 24.588 2.849 -29.743 1.00 94.94 75 TYR A C 1
ATOM 645 O O . TYR A 1 75 ? 25.426 2.513 -30.588 1.00 94.94 75 TYR A O 1
ATOM 653 N N . LEU A 1 76 ? 23.305 3.033 -30.072 1.00 94.75 76 LEU A N 1
ATOM 654 C CA . LEU A 1 76 ? 22.809 2.875 -31.440 1.00 94.75 76 LEU A CA 1
ATOM 655 C C . LEU A 1 76 ? 23.456 3.881 -32.396 1.00 94.75 76 LEU A C 1
ATOM 657 O O . LEU A 1 76 ? 23.837 3.503 -33.509 1.00 94.75 76 LEU A O 1
ATOM 661 N N . MET A 1 77 ? 23.628 5.137 -31.974 1.00 94.25 77 MET A N 1
ATOM 662 C CA . MET A 1 77 ? 24.320 6.160 -32.763 1.00 94.25 77 MET A CA 1
ATOM 663 C C . MET A 1 77 ? 25.763 5.745 -33.065 1.00 94.25 77 MET A C 1
ATOM 665 O O . MET A 1 77 ? 26.157 5.747 -34.235 1.00 94.25 77 MET A O 1
ATOM 669 N N . LEU A 1 78 ? 26.523 5.303 -32.058 1.00 93.06 78 LEU A N 1
ATOM 670 C CA . LEU A 1 78 ? 27.900 4.819 -32.223 1.00 93.06 78 LEU A CA 1
ATOM 671 C C . LEU A 1 78 ? 27.974 3.598 -33.147 1.00 93.06 78 LEU A C 1
ATOM 673 O O . LEU A 1 78 ? 28.804 3.541 -34.058 1.00 93.06 78 LEU A O 1
ATOM 677 N N . MET A 1 79 ? 27.071 2.631 -32.978 1.00 90.00 79 MET A N 1
ATOM 678 C CA . MET A 1 79 ? 27.018 1.451 -33.8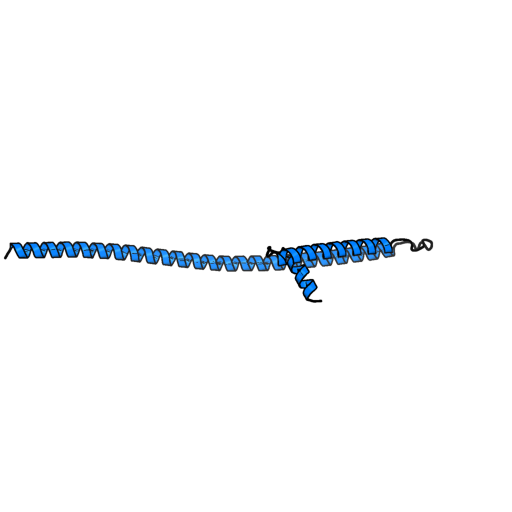43 1.00 90.00 79 MET A CA 1
ATOM 679 C C . MET A 1 79 ? 26.679 1.809 -35.291 1.00 90.00 79 MET A C 1
ATOM 681 O O . MET A 1 79 ? 27.247 1.237 -36.227 1.00 90.00 79 MET A O 1
ATOM 685 N N . ASN A 1 80 ? 25.790 2.778 -35.500 1.00 88.44 80 ASN A N 1
ATOM 686 C CA . ASN A 1 80 ? 25.455 3.277 -36.828 1.00 88.44 80 ASN A CA 1
ATOM 687 C C . ASN A 1 80 ? 26.625 4.042 -37.461 1.00 88.44 80 ASN A C 1
ATOM 689 O O . ASN A 1 80 ? 26.908 3.832 -38.643 1.00 88.44 80 ASN A O 1
ATOM 693 N N . GLN A 1 81 ? 27.353 4.857 -36.693 1.00 87.88 81 GLN A N 1
ATOM 694 C CA . GLN A 1 81 ? 28.586 5.508 -37.147 1.00 87.88 81 GLN A CA 1
ATOM 695 C C . GLN A 1 81 ? 29.652 4.476 -37.543 1.00 87.88 81 GLN A C 1
ATOM 697 O O . GLN A 1 81 ? 30.175 4.538 -38.656 1.00 87.88 81 GLN A O 1
ATOM 702 N N . ARG A 1 82 ? 29.899 3.456 -36.708 1.00 83.81 82 ARG A N 1
ATOM 703 C CA . ARG A 1 82 ? 30.839 2.361 -37.009 1.00 83.81 82 ARG A CA 1
ATOM 704 C C . ARG A 1 82 ? 30.456 1.594 -38.279 1.00 83.81 82 ARG A C 1
ATOM 706 O O . ARG A 1 82 ? 31.313 1.244 -39.087 1.00 83.81 82 ARG A O 1
ATOM 713 N N . LYS A 1 83 ? 29.162 1.342 -38.498 1.00 80.06 83 LYS A N 1
ATOM 714 C CA . LYS A 1 83 ? 28.675 0.714 -39.740 1.00 80.06 83 LYS A CA 1
ATOM 715 C C . LYS A 1 83 ? 28.913 1.602 -40.965 1.00 80.06 83 LYS A C 1
ATOM 717 O O . LYS A 1 83 ? 29.239 1.066 -42.024 1.00 80.06 83 LYS A O 1
ATOM 722 N N . LYS A 1 84 ? 28.751 2.926 -40.849 1.00 76.00 84 LYS A N 1
ATOM 723 C CA . LYS A 1 84 ? 29.031 3.877 -41.941 1.00 76.00 84 LYS A CA 1
ATOM 724 C C . LYS A 1 84 ? 30.521 3.897 -42.290 1.00 76.00 84 LYS A C 1
ATOM 726 O O . LYS A 1 84 ? 30.859 3.740 -43.461 1.00 76.00 84 LYS A O 1
ATOM 731 N N . THR A 1 85 ? 31.403 3.986 -41.293 1.00 72.88 85 THR A N 1
ATOM 732 C CA . THR A 1 85 ? 32.859 3.991 -41.518 1.00 72.88 85 THR A CA 1
ATOM 733 C C . THR A 1 85 ? 33.363 2.668 -42.097 1.00 72.88 85 THR A C 1
ATOM 735 O O . THR A 1 85 ? 34.200 2.673 -42.997 1.00 72.88 85 THR A O 1
ATOM 738 N N . TYR A 1 86 ? 32.805 1.529 -41.672 1.00 64.94 86 TYR A N 1
ATOM 739 C CA . TYR A 1 86 ? 33.157 0.219 -42.229 1.00 64.94 86 TYR A CA 1
ATOM 740 C C . TYR A 1 86 ? 32.659 0.022 -43.673 1.00 64.94 86 TYR A C 1
ATOM 742 O O . TYR A 1 86 ? 33.344 -0.588 -44.491 1.00 64.94 86 TYR A O 1
ATOM 750 N N . LYS A 1 87 ? 31.485 0.565 -44.031 1.00 60.78 87 LYS A N 1
ATOM 751 C CA . LYS A 1 87 ? 30.959 0.501 -45.408 1.00 60.78 87 LYS A CA 1
ATOM 752 C C . LYS A 1 87 ? 31.724 1.391 -46.396 1.00 60.78 87 LYS A C 1
ATOM 754 O O . LYS A 1 87 ? 31.766 1.042 -47.571 1.00 60.78 87 LYS A O 1
ATOM 759 N N . GLY A 1 88 ? 32.342 2.480 -45.933 1.00 56.47 88 GLY A N 1
ATOM 760 C CA . GLY A 1 88 ? 33.155 3.384 -46.759 1.00 56.47 88 GLY A CA 1
ATOM 761 C C . GLY A 1 88 ? 34.527 2.833 -47.171 1.00 56.47 88 GLY A C 1
ATOM 762 O O . GLY A 1 88 ? 35.158 3.394 -48.055 1.00 56.47 88 GLY A O 1
ATOM 763 N N . LYS A 1 89 ? 34.982 1.719 -46.577 1.00 56.25 89 LYS A N 1
ATOM 764 C CA . LYS A 1 89 ? 36.258 1.054 -46.907 1.00 56.25 89 LYS A CA 1
ATOM 765 C C . LYS A 1 89 ? 36.085 -0.220 -47.739 1.00 56.25 89 LYS A C 1
ATOM 767 O O . LYS A 1 89 ? 36.937 -1.104 -47.703 1.00 56.25 89 LYS A O 1
ATOM 772 N N . ARG A 1 90 ? 34.970 -0.370 -48.462 1.00 57.38 90 ARG A N 1
ATOM 773 C CA . ARG A 1 90 ? 34.873 -1.448 -49.452 1.00 57.38 90 ARG A CA 1
ATOM 774 C C . ARG A 1 90 ? 35.622 -1.014 -50.712 1.00 57.38 90 ARG A C 1
ATOM 776 O O . ARG A 1 90 ? 35.189 -0.033 -51.313 1.00 57.38 90 ARG A O 1
ATOM 783 N N . PRO A 1 91 ? 36.691 -1.718 -51.131 1.00 60.12 91 PRO A N 1
ATOM 784 C CA . PRO A 1 91 ? 37.266 -1.482 -52.446 1.00 60.12 91 PRO A CA 1
ATOM 785 C C . PRO A 1 91 ? 36.153 -1.639 -53.484 1.00 60.12 91 PRO A C 1
ATOM 787 O O . PRO A 1 91 ? 35.322 -2.552 -53.391 1.00 60.12 91 PRO A O 1
ATOM 790 N N . TYR A 1 92 ? 36.093 -0.689 -54.412 1.00 53.16 92 TYR A N 1
ATOM 791 C CA . TYR A 1 92 ? 35.107 -0.649 -55.480 1.00 53.16 92 TYR A CA 1
ATOM 792 C C . TYR A 1 92 ? 35.302 -1.873 -56.382 1.00 53.16 92 TYR A C 1
ATOM 794 O O . TYR A 1 92 ? 36.103 -1.862 -57.307 1.00 53.16 92 TYR A O 1
ATOM 802 N N . ASN A 1 93 ? 34.595 -2.963 -56.083 1.00 57.03 93 ASN A N 1
ATOM 803 C CA . ASN A 1 93 ? 34.514 -4.118 -56.967 1.00 57.03 93 ASN A CA 1
ATOM 804 C C . ASN A 1 93 ? 33.376 -3.864 -57.958 1.00 57.03 93 ASN A C 1
ATOM 806 O O . ASN A 1 93 ? 32.214 -4.158 -57.673 1.00 57.03 93 ASN A O 1
ATOM 810 N N . SER A 1 94 ? 33.726 -3.335 -59.127 1.00 54.28 94 SER A N 1
ATOM 811 C CA . SER A 1 94 ? 32.846 -3.020 -60.263 1.00 54.28 94 SER A CA 1
ATOM 812 C C . SER A 1 94 ? 32.169 -4.237 -60.925 1.00 54.28 94 SER A C 1
ATOM 814 O O . SER A 1 94 ? 31.551 -4.099 -61.974 1.00 54.28 94 SER A O 1
ATOM 816 N N . GLY A 1 95 ? 32.247 -5.437 -60.338 1.00 57.97 95 GLY A N 1
ATOM 817 C CA . GLY A 1 95 ? 31.942 -6.692 -61.039 1.00 57.97 95 GLY A CA 1
ATOM 818 C C . GLY A 1 95 ? 30.749 -7.524 -60.555 1.00 57.97 95 GLY A C 1
ATOM 819 O O . GLY A 1 95 ? 30.532 -8.601 -61.101 1.00 57.97 95 GLY A O 1
ATOM 820 N N . LYS A 1 96 ? 29.969 -7.121 -59.538 1.00 55.03 96 LYS A N 1
ATOM 821 C CA . LYS A 1 96 ? 28.864 -7.971 -59.031 1.00 55.03 96 LYS A CA 1
ATOM 822 C C . LYS A 1 96 ? 27.485 -7.388 -59.337 1.00 55.03 96 LYS A C 1
ATOM 824 O O . LYS A 1 96 ? 27.043 -6.450 -58.680 1.00 55.03 96 LYS A O 1
ATOM 829 N N . LYS A 1 97 ? 26.792 -8.006 -60.304 1.00 60.56 97 LYS A N 1
ATOM 830 C CA . LYS A 1 97 ? 25.372 -7.769 -60.624 1.00 60.56 97 LYS A CA 1
ATOM 831 C C . LYS A 1 97 ? 24.508 -7.805 -59.343 1.00 60.56 97 LYS A C 1
ATOM 833 O O . LYS A 1 97 ? 24.733 -8.676 -58.496 1.00 60.56 97 LYS A O 1
ATOM 838 N N . PRO A 1 98 ? 23.508 -6.916 -59.188 1.00 54.00 98 PRO A N 1
ATOM 839 C CA . PRO A 1 98 ? 22.661 -6.851 -58.000 1.00 54.00 98 PRO A CA 1
ATOM 840 C C . PRO A 1 98 ? 21.610 -7.972 -58.029 1.00 54.00 98 PRO A C 1
ATOM 842 O O . PRO A 1 98 ? 20.449 -7.756 -58.352 1.00 54.00 98 PRO A O 1
ATOM 845 N N . GLY A 1 99 ? 22.019 -9.199 -57.714 1.00 57.75 99 GLY A N 1
ATOM 846 C CA . GLY A 1 99 ? 21.125 -10.354 -57.636 1.00 57.75 99 GLY A CA 1
ATOM 847 C C . GLY A 1 99 ? 20.846 -10.777 -56.193 1.00 57.75 99 GLY A C 1
ATOM 848 O O . GLY A 1 99 ? 21.773 -11.062 -55.440 1.00 57.75 99 GLY A O 1
ATOM 849 N N . ALA A 1 100 ? 19.564 -10.876 -55.833 1.00 56.06 100 ALA A N 1
ATOM 850 C CA . ALA A 1 100 ? 19.032 -11.748 -54.772 1.00 56.06 100 ALA A CA 1
ATOM 851 C C . ALA A 1 100 ? 19.066 -11.321 -53.282 1.00 56.06 100 ALA A C 1
ATOM 853 O O . ALA A 1 100 ? 18.815 -12.166 -52.425 1.00 56.06 100 ALA A O 1
ATOM 854 N N . LYS A 1 101 ? 19.274 -10.044 -52.914 1.00 55.19 101 LYS A N 1
ATOM 855 C CA . LYS A 1 101 ? 19.105 -9.605 -51.497 1.00 55.19 101 LYS A CA 1
ATOM 856 C C . LYS A 1 101 ? 17.773 -8.927 -51.161 1.00 55.19 101 LYS A C 1
ATOM 858 O O . LYS A 1 101 ? 17.384 -8.942 -49.997 1.00 55.19 101 LYS A O 1
ATOM 863 N N . PHE A 1 102 ? 17.048 -8.397 -52.146 1.00 55.41 102 PHE A N 1
ATOM 864 C CA . PHE A 1 102 ? 15.748 -7.748 -51.917 1.00 55.41 102 PHE A CA 1
ATOM 865 C C . PHE A 1 102 ? 14.655 -8.754 -51.503 1.00 55.41 102 PHE A C 1
ATOM 867 O O . PHE A 1 102 ? 13.916 -8.517 -50.550 1.00 55.41 102 PHE A O 1
ATOM 874 N N . ASN A 1 103 ? 14.636 -9.943 -52.117 1.00 55.78 103 ASN A N 1
ATOM 875 C CA . ASN A 1 103 ? 13.608 -10.959 -51.850 1.00 55.78 103 ASN A CA 1
ATOM 876 C C . ASN A 1 103 ? 13.661 -11.558 -50.431 1.00 55.78 103 ASN A C 1
ATOM 878 O O . ASN A 1 103 ? 12.646 -12.046 -49.943 1.00 55.78 103 ASN A O 1
ATOM 882 N N . GLN A 1 104 ? 14.809 -11.538 -49.742 1.00 60.09 104 GLN A N 1
ATOM 883 C CA . GLN A 1 104 ? 14.903 -12.054 -48.366 1.00 60.09 104 GLN A CA 1
ATOM 884 C C . GLN A 1 104 ? 14.397 -11.058 -47.314 1.00 60.09 104 GLN A C 1
ATOM 886 O O . GLN A 1 104 ? 13.905 -11.481 -46.268 1.00 60.09 104 GLN A O 1
ATOM 891 N N . VAL A 1 105 ? 14.510 -9.750 -47.571 1.00 61.69 105 VAL A N 1
ATOM 892 C CA . VAL A 1 105 ? 14.036 -8.712 -46.641 1.00 61.69 105 VAL A CA 1
ATOM 893 C C . VAL A 1 105 ? 12.509 -8.641 -46.664 1.00 61.69 105 VAL A C 1
ATOM 895 O O . VAL A 1 105 ? 11.898 -8.652 -45.597 1.00 61.69 105 VAL A O 1
ATOM 898 N N . ASN A 1 106 ? 11.898 -8.704 -47.853 1.00 64.69 106 ASN A N 1
ATOM 899 C CA . ASN A 1 106 ? 10.438 -8.707 -48.000 1.00 64.69 106 ASN A CA 1
ATOM 900 C C . ASN A 1 106 ? 9.799 -9.933 -47.333 1.00 64.69 106 ASN A C 1
ATOM 902 O O . ASN A 1 106 ? 8.877 -9.779 -46.541 1.00 64.69 106 ASN A O 1
ATOM 906 N N . LYS A 1 107 ? 10.373 -11.133 -47.511 1.00 69.81 107 LYS A N 1
ATOM 907 C CA . LYS A 1 107 ? 9.878 -12.352 -46.842 1.00 69.81 107 LYS A CA 1
ATOM 908 C C . LYS A 1 107 ? 9.902 -12.260 -45.314 1.00 69.81 107 LYS A C 1
ATOM 910 O O . LYS A 1 107 ? 8.997 -12.761 -44.652 1.00 69.81 107 LYS A O 1
ATOM 915 N N . LYS A 1 108 ? 10.929 -11.628 -44.731 1.00 71.31 108 LYS A N 1
ATOM 916 C CA . LYS A 1 108 ? 10.985 -11.409 -43.275 1.00 71.31 108 LYS A CA 1
ATOM 917 C C . LYS A 1 108 ? 9.946 -10.392 -42.815 1.00 71.31 108 LYS A C 1
ATOM 919 O O . LYS A 1 108 ? 9.360 -10.586 -41.755 1.00 71.31 108 LYS A O 1
ATOM 924 N N . HIS A 1 109 ? 9.720 -9.337 -43.594 1.00 74.69 109 HIS A N 1
ATOM 925 C CA . HIS A 1 109 ? 8.713 -8.330 -43.279 1.00 74.69 109 HIS A CA 1
ATOM 926 C C . HIS A 1 109 ? 7.300 -8.926 -43.309 1.00 74.69 109 HIS A C 1
ATOM 928 O O . HIS A 1 109 ? 6.588 -8.841 -42.312 1.00 74.69 109 HIS A O 1
ATOM 934 N N . GLU A 1 110 ? 6.968 -9.668 -44.367 1.00 76.81 110 GLU A N 1
ATOM 935 C CA . GLU A 1 110 ? 5.700 -10.398 -44.495 1.00 76.81 110 GLU A CA 1
ATOM 936 C C . GLU A 1 110 ? 5.479 -11.383 -43.339 1.00 76.81 110 GLU A C 1
ATOM 938 O O . GLU A 1 110 ? 4.374 -11.508 -42.812 1.00 76.81 110 GLU A O 1
ATOM 943 N N . MET A 1 111 ? 6.528 -12.091 -42.906 1.00 78.69 111 MET A N 1
ATOM 944 C CA . MET A 1 111 ? 6.422 -13.028 -41.787 1.00 78.69 111 MET A CA 1
ATOM 945 C C . MET A 1 111 ? 6.135 -12.305 -40.462 1.00 78.69 111 MET A C 1
ATOM 947 O O . MET A 1 111 ? 5.334 -12.784 -39.660 1.00 78.69 111 MET A O 1
ATOM 951 N N . ILE A 1 112 ? 6.747 -11.140 -40.238 1.00 81.88 112 ILE A N 1
ATOM 952 C CA . ILE A 1 112 ? 6.507 -10.317 -39.045 1.00 81.88 112 ILE A CA 1
ATOM 953 C C . ILE A 1 112 ? 5.084 -9.746 -39.056 1.00 81.88 112 ILE A C 1
ATOM 955 O O . ILE A 1 112 ? 4.419 -9.762 -38.019 1.00 81.88 112 ILE A O 1
ATOM 959 N N . GLU A 1 113 ? 4.595 -9.281 -40.205 1.00 82.69 113 GLU A N 1
ATOM 960 C CA . GLU A 1 113 ? 3.220 -8.790 -40.344 1.00 82.69 113 GLU A CA 1
ATOM 961 C C . GLU A 1 113 ? 2.192 -9.888 -40.074 1.00 82.69 113 GLU A C 1
ATOM 963 O O . GLU A 1 113 ? 1.270 -9.675 -39.286 1.00 82.69 113 GLU A O 1
ATOM 968 N N . LYS A 1 114 ? 2.402 -11.095 -40.612 1.00 86.12 114 LYS A N 1
ATOM 969 C CA . LYS A 1 114 ? 1.547 -12.258 -40.321 1.00 86.12 114 LYS A CA 1
ATOM 970 C C . LYS A 1 114 ? 1.508 -12.583 -38.828 1.00 86.12 114 LYS A C 1
ATOM 972 O O . LYS A 1 114 ? 0.441 -12.832 -38.274 1.00 86.12 114 LYS A O 1
ATOM 977 N N . ILE A 1 115 ? 2.651 -12.529 -38.139 1.00 83.19 115 ILE A N 1
ATOM 978 C CA . ILE A 1 115 ? 2.708 -12.755 -36.685 1.00 83.19 115 ILE A CA 1
ATOM 979 C C . ILE A 1 115 ? 1.927 -11.674 -35.924 1.00 83.19 115 ILE A C 1
ATOM 981 O O . ILE A 1 115 ? 1.215 -11.997 -34.971 1.00 83.19 115 ILE A O 1
ATOM 985 N N . LYS A 1 116 ? 2.038 -10.402 -36.328 1.00 84.25 116 LYS A N 1
ATOM 986 C CA . LYS A 1 116 ? 1.274 -9.303 -35.715 1.00 84.25 116 LYS A CA 1
ATOM 987 C C . LYS A 1 116 ? -0.231 -9.487 -35.912 1.00 84.25 116 LYS A C 1
ATOM 989 O O . LYS A 1 116 ? -0.977 -9.365 -34.944 1.00 84.25 116 LYS A O 1
ATOM 994 N N . GLN A 1 117 ? -0.662 -9.831 -37.125 1.00 85.12 117 GLN A N 1
ATOM 995 C CA . GLN A 1 117 ? -2.069 -10.081 -37.444 1.00 85.12 117 GLN A CA 1
ATOM 996 C C . GLN A 1 117 ? -2.638 -11.257 -36.641 1.00 85.12 117 GLN A C 1
ATOM 998 O O . GLN A 1 117 ? -3.709 -11.127 -36.053 1.00 85.12 117 GLN A O 1
ATOM 1003 N N . ASN A 1 118 ? -1.892 -12.360 -36.522 1.00 86.31 118 ASN A N 1
ATOM 1004 C CA . ASN A 1 118 ? -2.311 -13.514 -35.723 1.00 86.31 118 ASN A CA 1
ATOM 1005 C C . ASN A 1 118 ? -2.462 -13.155 -34.238 1.00 86.31 118 ASN A C 1
ATOM 1007 O O . ASN A 1 118 ? -3.475 -13.478 -33.625 1.00 86.31 118 ASN A O 1
ATOM 1011 N N . LYS A 1 119 ? -1.491 -12.433 -33.661 1.00 85.94 119 LYS A N 1
ATOM 1012 C CA . LYS A 1 119 ? -1.564 -11.991 -32.257 1.00 85.94 119 LYS A CA 1
ATOM 1013 C C . LYS A 1 119 ? -2.721 -11.029 -32.007 1.00 85.94 119 LYS A C 1
ATOM 1015 O O . LYS A 1 119 ? -3.353 -11.101 -30.957 1.00 85.94 119 LYS A O 1
ATOM 1020 N N . LEU A 1 120 ? -3.006 -10.152 -32.964 1.00 87.56 120 LEU A N 1
ATOM 1021 C CA . LEU A 1 120 ? -4.156 -9.260 -32.904 1.00 87.56 120 LEU A CA 1
ATOM 1022 C C . LEU A 1 120 ? -5.477 -10.044 -32.948 1.00 87.56 120 LEU A C 1
ATOM 1024 O O . LEU A 1 120 ? -6.369 -9.759 -32.156 1.00 87.56 120 LEU A O 1
ATOM 1028 N N . ALA A 1 121 ? -5.600 -11.041 -33.829 1.00 87.38 121 ALA A N 1
ATOM 1029 C CA . ALA A 1 121 ? -6.790 -11.887 -33.900 1.00 87.38 121 ALA A CA 1
ATOM 1030 C C . ALA A 1 121 ? -7.036 -12.612 -32.566 1.00 87.38 121 ALA A C 1
ATOM 1032 O O . ALA A 1 121 ? -8.132 -12.536 -32.014 1.00 87.38 121 ALA A O 1
ATOM 1033 N N . THR A 1 122 ? -5.988 -13.199 -31.979 1.00 87.19 122 THR A N 1
ATOM 1034 C CA . THR A 1 122 ? -6.065 -13.828 -30.652 1.00 87.19 122 THR A CA 1
ATOM 1035 C C . THR A 1 122 ? -6.445 -12.831 -29.550 1.00 87.19 122 THR A C 1
ATOM 1037 O O . THR A 1 122 ? -7.212 -13.166 -28.648 1.00 87.19 122 THR A O 1
ATOM 1040 N N . ALA A 1 123 ? -5.937 -11.596 -29.604 1.00 87.75 123 ALA A N 1
ATOM 1041 C CA . ALA A 1 123 ? -6.296 -10.547 -28.650 1.00 87.75 123 ALA A CA 1
ATOM 1042 C C . ALA A 1 123 ? -7.782 -10.155 -28.758 1.00 87.75 123 ALA A C 1
ATOM 1044 O O . ALA A 1 123 ? -8.457 -10.020 -27.738 1.00 87.75 123 ALA A O 1
ATOM 1045 N N . LEU A 1 124 ? -8.319 -10.042 -29.977 1.00 88.88 124 LEU A N 1
ATOM 1046 C CA . LEU A 1 124 ? -9.737 -9.752 -30.210 1.00 88.88 124 LEU A CA 1
ATOM 1047 C C . LEU A 1 124 ? -10.646 -10.897 -29.744 1.00 88.88 124 LEU A C 1
ATOM 1049 O O . LEU A 1 124 ? -11.702 -10.645 -29.168 1.00 88.88 124 LEU A O 1
ATOM 1053 N N . GLU A 1 125 ? -10.242 -12.153 -29.936 1.00 88.88 125 GLU A N 1
ATOM 1054 C CA . GLU A 1 125 ? -10.975 -13.310 -29.406 1.00 88.88 125 GLU A CA 1
ATOM 1055 C C . GLU A 1 125 ? -11.002 -13.319 -27.876 1.00 88.88 125 GLU A C 1
ATOM 1057 O O . GLU A 1 125 ? -12.055 -13.538 -27.277 1.00 88.88 125 GLU A O 1
ATOM 1062 N N . LYS A 1 126 ? -9.873 -13.012 -27.225 1.00 91.38 126 LYS A N 1
ATOM 1063 C CA . LYS A 1 126 ? -9.816 -12.869 -25.762 1.00 91.38 126 LYS A CA 1
ATOM 1064 C C . LYS A 1 126 ? -10.712 -11.741 -25.259 1.00 91.38 126 LYS A C 1
ATOM 1066 O O . LYS A 1 126 ? -11.393 -11.933 -24.253 1.00 91.38 126 LYS A O 1
ATOM 1071 N N . GLN A 1 127 ? -10.740 -10.607 -25.963 1.00 86.25 127 GLN A N 1
ATOM 1072 C CA . GLN A 1 127 ? -11.612 -9.478 -25.642 1.00 86.25 127 GLN A CA 1
ATOM 1073 C C . GLN A 1 127 ? -13.090 -9.873 -25.745 1.00 86.25 127 GLN A C 1
ATOM 1075 O O . GLN A 1 127 ? -13.849 -9.633 -24.810 1.00 86.25 127 GLN A O 1
ATOM 1080 N N . LYS A 1 128 ? -13.489 -10.538 -26.840 1.00 89.56 128 LYS A N 1
ATOM 1081 C CA . LYS A 1 128 ? -14.857 -11.053 -27.025 1.00 89.56 128 LYS A CA 1
ATOM 1082 C C . LYS A 1 128 ? -15.238 -12.087 -25.963 1.00 89.56 128 LYS A C 1
ATOM 1084 O O . LYS A 1 128 ? -16.376 -12.106 -25.515 1.00 89.56 128 LYS A O 1
ATOM 1089 N N . ALA A 1 129 ? -14.286 -12.915 -25.539 1.00 88.31 129 ALA A N 1
ATOM 1090 C CA . ALA A 1 129 ? -14.474 -13.916 -24.493 1.00 88.31 129 ALA A CA 1
ATOM 1091 C C . ALA A 1 129 ? -14.410 -13.349 -23.058 1.00 88.31 129 ALA A C 1
ATOM 1093 O O . ALA A 1 129 ? -14.454 -14.128 -22.107 1.00 88.31 129 ALA A O 1
ATOM 1094 N N . GLY A 1 130 ? -14.244 -12.031 -22.877 1.00 84.75 130 GLY A N 1
ATOM 1095 C CA . GLY A 1 130 ? -14.160 -11.392 -21.557 1.00 84.75 130 GLY A CA 1
ATOM 1096 C C . GLY A 1 130 ? -12.914 -11.764 -20.743 1.00 84.75 130 GLY A C 1
ATOM 1097 O O . GLY A 1 130 ? -12.889 -11.589 -19.526 1.00 84.75 130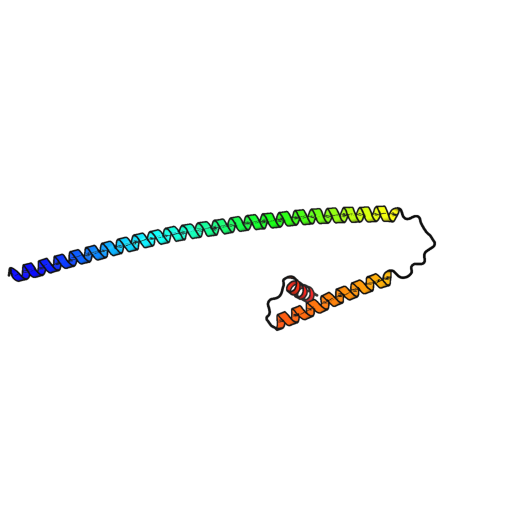 GLY A O 1
ATOM 1098 N N . LYS A 1 131 ? -11.869 -12.303 -21.386 1.00 86.31 131 LYS A N 1
ATOM 1099 C CA . LYS A 1 131 ? -10.625 -12.714 -20.720 1.00 86.31 131 LYS A CA 1
ATOM 1100 C C . LYS A 1 131 ? -9.669 -11.529 -20.585 1.00 86.31 131 LYS A C 1
ATOM 1102 O O . LYS A 1 131 ? -9.570 -10.684 -21.472 1.00 86.31 131 LYS A O 1
ATOM 1107 N N . LYS A 1 132 ? -8.912 -11.494 -19.483 1.00 86.94 132 LYS A N 1
ATOM 1108 C CA . LYS A 1 132 ? -7.918 -10.442 -19.217 1.00 86.94 132 LYS A CA 1
ATOM 1109 C C . LYS A 1 132 ? -6.843 -10.417 -20.312 1.00 86.94 132 LYS A C 1
ATOM 1111 O O . LYS A 1 132 ? -6.190 -11.430 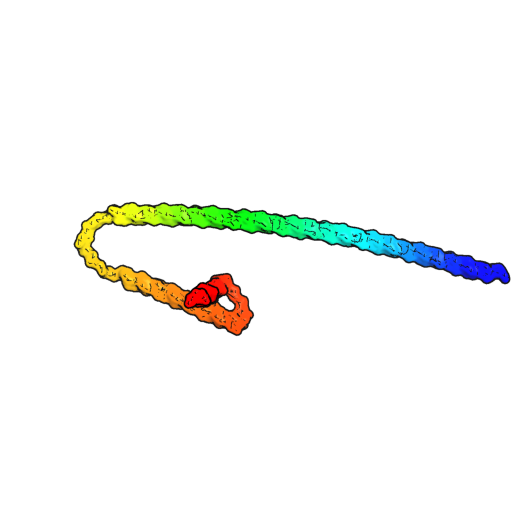-20.567 1.00 86.94 132 LYS A O 1
ATOM 1116 N N . LEU A 1 133 ? -6.653 -9.250 -20.926 1.00 85.19 133 LEU A N 1
ATOM 1117 C CA . LEU A 1 133 ? -5.642 -9.012 -21.958 1.00 85.19 133 LEU A CA 1
ATOM 1118 C C . LEU A 1 133 ? -4.278 -8.696 -21.336 1.00 85.19 133 LEU A C 1
ATOM 1120 O O . LEU A 1 133 ? -4.188 -8.031 -20.302 1.00 85.19 133 LEU A O 1
ATOM 1124 N N . ASN A 1 134 ? -3.207 -9.146 -21.990 1.00 85.12 134 ASN A N 1
ATOM 1125 C CA . ASN A 1 134 ? -1.850 -8.704 -21.670 1.00 85.12 134 ASN A CA 1
ATOM 1126 C C . ASN A 1 134 ? -1.613 -7.275 -22.212 1.00 85.12 134 ASN A C 1
ATOM 1128 O O . ASN A 1 134 ? -2.225 -6.877 -23.202 1.00 85.12 134 ASN A O 1
ATOM 1132 N N . LEU A 1 135 ? -0.696 -6.506 -21.615 1.00 83.38 135 LEU A N 1
ATOM 1133 C CA . LEU A 1 135 ? -0.383 -5.119 -21.991 1.00 83.38 135 LEU A CA 1
ATOM 1134 C C . LEU A 1 135 ? -0.065 -4.975 -23.492 1.00 83.38 135 LEU A C 1
ATOM 1136 O O . LEU A 1 135 ? -0.521 -4.037 -24.141 1.00 83.38 135 LEU A O 1
ATOM 1140 N N . PHE A 1 136 ? 0.667 -5.936 -24.063 1.00 83.50 136 PHE A N 1
ATOM 1141 C CA . PHE A 1 136 ? 0.988 -5.961 -25.495 1.00 83.50 136 PHE A CA 1
ATOM 1142 C C . PHE A 1 136 ? -0.227 -6.256 -26.386 1.00 83.50 136 PHE A C 1
ATOM 1144 O O . PHE A 1 136 ? -0.327 -5.712 -27.481 1.00 83.50 136 PHE A O 1
ATOM 1151 N N . GLU A 1 137 ? -1.155 -7.095 -25.923 1.00 83.75 137 GLU A N 1
ATOM 1152 C CA . GLU A 1 137 ? -2.397 -7.421 -26.637 1.00 83.75 137 GLU A CA 1
ATOM 1153 C C . GLU A 1 137 ? -3.350 -6.218 -26.627 1.00 83.75 137 GLU A C 1
ATOM 1155 O O . GLU A 1 137 ? -3.894 -5.852 -27.666 1.00 83.75 137 GLU A O 1
ATOM 1160 N N . ALA A 1 138 ? -3.479 -5.550 -25.475 1.00 84.00 138 ALA A N 1
ATOM 1161 C CA . ALA A 1 138 ? -4.265 -4.327 -25.333 1.00 84.00 138 ALA A CA 1
ATOM 1162 C C . ALA A 1 138 ? -3.717 -3.193 -26.214 1.00 84.00 138 ALA A C 1
ATOM 1164 O O . ALA A 1 138 ? -4.476 -2.518 -26.908 1.00 84.00 138 ALA A O 1
ATOM 1165 N N . ARG A 1 139 ? -2.388 -3.024 -26.244 1.00 86.56 139 ARG A N 1
ATOM 1166 C CA . ARG A 1 139 ? -1.724 -2.039 -27.103 1.00 86.56 139 ARG A CA 1
ATOM 1167 C C . ARG A 1 139 ? -1.973 -2.303 -28.592 1.00 86.56 139 ARG A C 1
ATOM 1169 O O . ARG A 1 139 ? -2.274 -1.361 -29.313 1.00 86.56 139 ARG A O 1
ATOM 1176 N N . LEU A 1 140 ? -1.902 -3.561 -29.035 1.00 85.69 140 LEU A N 1
ATOM 1177 C CA . LEU A 1 140 ? -2.159 -3.938 -30.432 1.00 85.69 140 LEU A CA 1
ATOM 1178 C C . LEU A 1 140 ? -3.585 -3.594 -30.887 1.00 85.69 140 LEU A C 1
ATOM 1180 O O . LEU A 1 140 ? -3.776 -3.161 -32.020 1.00 85.69 140 LEU A O 1
ATOM 1184 N N . ILE A 1 141 ? -4.580 -3.773 -30.014 1.00 84.75 141 ILE A N 1
ATOM 1185 C CA . ILE A 1 141 ? -5.972 -3.408 -30.312 1.00 84.75 141 ILE A CA 1
ATOM 1186 C C . ILE A 1 141 ? -6.115 -1.882 -30.432 1.00 84.75 141 ILE A C 1
ATOM 1188 O O . ILE A 1 141 ? -6.723 -1.401 -31.386 1.00 84.75 141 ILE A O 1
ATOM 1192 N N . LEU A 1 142 ? -5.518 -1.127 -29.503 1.00 83.69 142 LEU A N 1
ATOM 1193 C CA . LEU A 1 142 ? -5.585 0.340 -29.478 1.00 83.69 142 LEU A CA 1
ATOM 1194 C C . LEU A 1 142 ? -4.879 1.001 -30.666 1.00 83.69 142 LEU A C 1
ATOM 1196 O O . LEU A 1 142 ? -5.355 2.014 -31.174 1.00 83.69 142 LEU A O 1
ATOM 1200 N N . GLU A 1 143 ? -3.744 0.451 -31.097 1.00 81.62 143 GLU A N 1
ATOM 1201 C CA . GLU A 1 143 ? -3.014 0.951 -32.265 1.00 81.62 143 GLU A CA 1
ATOM 1202 C C . GLU A 1 143 ? -3.839 0.770 -33.547 1.00 81.62 143 GLU A C 1
ATOM 1204 O O . GLU A 1 143 ? -3.881 1.689 -34.353 1.00 81.62 143 GLU A O 1
ATOM 1209 N N . LYS A 1 144 ? -4.585 -0.337 -33.693 1.00 76.75 144 LYS A N 1
ATOM 1210 C CA . LYS A 1 144 ? -5.470 -0.550 -34.851 1.00 76.75 144 LYS A CA 1
ATOM 1211 C C . LYS A 1 144 ? -6.714 0.342 -34.852 1.00 76.75 144 LYS A C 1
ATOM 1213 O O . LYS A 1 144 ? -7.209 0.665 -35.917 1.00 76.75 144 LYS A O 1
ATOM 1218 N N . SER A 1 145 ? -7.255 0.710 -33.690 1.00 65.81 145 SER A N 1
ATOM 1219 C CA . SER A 1 145 ? -8.457 1.563 -33.624 1.00 65.81 145 SER A CA 1
ATOM 1220 C C . SER A 1 145 ? -8.205 3.040 -33.948 1.00 65.81 145 SER A C 1
ATOM 1222 O O . SER A 1 145 ? -9.154 3.819 -33.969 1.00 65.81 145 SER A O 1
ATOM 1224 N N . LYS A 1 146 ? -6.936 3.441 -34.088 1.00 61.59 146 LYS A N 1
ATOM 1225 C CA . LYS A 1 146 ? -6.530 4.821 -34.385 1.00 61.59 146 LYS A CA 1
ATOM 1226 C C . LYS A 1 146 ? -6.287 5.082 -35.874 1.00 61.59 146 LYS A C 1
ATOM 1228 O O . LYS A 1 146 ? -6.166 6.252 -36.230 1.00 61.59 146 LYS A O 1
ATOM 1233 N N . ASP A 1 147 ? -6.224 4.024 -36.679 1.00 48.84 147 ASP A N 1
ATOM 1234 C CA . ASP A 1 147 ? -6.255 4.076 -38.145 1.00 48.84 147 ASP A CA 1
ATOM 1235 C C . ASP A 1 147 ? -7.704 3.918 -38.635 1.00 48.84 147 ASP A C 1
ATOM 1237 O O . ASP A 1 147 ? -8.068 4.593 -39.623 1.00 48.84 147 ASP A O 1
#

Radius of gyration: 40.06 Å; chains: 1; bounding box: 78×23×123 Å

Foldseek 3Di:
DVVVVVVVVVVVVVVVVVVVVVVVVVVVVVVVVVVVVVVVVVVVVVVVVVVVVVVVVVVVV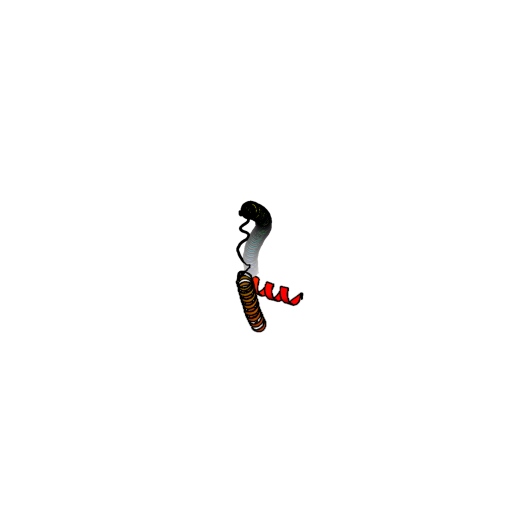VVVVVVVVVVVVVVVVVVVVVVVVVVVPDDPPVDDDPDDPVVVVVVVVVVVVVVLVVLQVVLVVCVVVVHDDDPVNVVSVVVVVVD

pLDDT: mean 85.58, std 14.17, range [48.84, 98.0]

Secondary structure (DSSP, 8-state):
-HHHHHHHHHHHHHHHHHHHHHHHHHHHHHHHHHHHHHHHHHHHHHHHHHHHHHHHHHHHHHHHHHHHHHHHHHHHHHHHHHHHHHHTT----TT----SSHHHHHHHHHHHHHHHHHHHHHHHHHHHTTPPPPHHHHHHHHHHTT-

Sequence (147 aa):
NNNEIFKIERKIEIVKINLNKIYEQLNKWSEKSQENHSKMLQEFQNVDKLKEDKRKLEEELIDNKKTADKFHEQYLMLMNQRKKTYKGKRPYNSGKKPGAKFNQVNKKHEMIEKIKQNKLATALEKQKAGKKLNLFEARLILEKSKD